Protein 5ZU6 (pdb70)

Foldseek 3Di:
DPVLFAQFFDDAQQFPDKAKPDFDPLTRVLQRPPDLVGKGKDFDAFIKMKTFRPAKDWFFKKKWFFNCLLAWKWWKWKWFDHPVPDIDTNGHGDIRDNRDRDIAMDGHDDIDIGRMMMITTQAIPPHGMGITRYMGTHHSVGGHDDPVNHDD

Sequence (152 aa):
DFPNNKETGEALLTPVDATASSHDGNGPDRLIDQDLTTRWSSAGDGEWAMMLDYGSVQEFDAVQASFSSKGNERQSKFDIQVSVDGETWTTVLENQLSSGKAIGLERFQFEPAVKKARYVRYVGHGNTKNGWNSSVTGLAAVNCSSINACPASQIIT

Nearest PDB structures (foldseek):
  5zu6-assembly1_A  TM=1.007E+00  e=4.283E-32  Vibrio
  5zu5-assembly1_A  TM=1.002E+00  e=1.580E-29  Vibrio splendidus
  7w12-assembly1_A  TM=1.002E+00  e=4.853E-28  Vibrio splendidus
  7d2a-assembly1_A  TM=9.684E-01  e=1.227E-15  Persicobacter sp. CCB-QB2
  5xnr-assembly1_A  TM=9.699E-01  e=3.703E-15  Persicobacter sp. CCB-QB2

Structure (mmCIF, N/CA/C/O backbone):
data_5ZU6
#
_entry.id   5ZU6
#
_cell.length_a   43.849
_cell.length_b   60.679
_cell.length_c   66.894
_cell.angle_alpha   90.00
_cell.angle_beta   90.00
_cell.angle_gamma   90.00
#
_symmetry.space_group_name_H-M   'P 21 21 21'
#
loop_
_entity.id
_entity.type
_entity.pdbx_description
1 polymer 'CBM32 domain'
2 non-polymer 'SODIUM ION'
3 water water
#
loop_
_atom_site.group_PDB
_atom_site.id
_atom_site.type_symbol
_atom_site.label_atom_id
_atom_site.label_alt_id
_atom_site.label_comp_id
_atom_site.label_asym_id
_atom_site.label_entity_id
_atom_site.label_seq_id
_atom_site.pdbx_PDB_ins_code
_atom_site.Cartn_x
_atom_site.Cartn_y
_atom_site.Cartn_z
_atom_site.occupancy
_atom_site.B_iso_or_equiv
_atom_site.auth_seq_id
_atom_site.auth_comp_id
_atom_site.auth_asym_id
_atom_site.auth_atom_id
_atom_site.pdbx_PDB_model_num
ATOM 1 N N . ASP A 1 20 ? 34.343 54.308 4.227 1.00 31.72 1 ASP A N 1
ATOM 2 C CA . ASP A 1 20 ? 35.368 54.593 3.153 1.00 28.51 1 ASP A CA 1
ATOM 3 C C . ASP A 1 20 ? 35.158 53.728 1.895 1.00 24.08 1 ASP A C 1
ATOM 4 O O . ASP A 1 20 ? 36.009 53.667 0.938 1.00 20.60 1 ASP A O 1
ATOM 9 N N . PHE A 1 21 ? 33.976 53.113 1.831 1.00 22.48 2 PHE A N 1
ATOM 10 C CA . PHE A 1 21 ? 33.607 52.381 0.678 1.00 22.26 2 PHE A CA 1
ATOM 11 C C . PHE A 1 21 ? 32.520 53.271 -0.026 1.00 23.23 2 PHE A C 1
ATOM 12 O O . PHE A 1 21 ? 31.301 53.171 0.287 1.00 24.64 2 PHE A O 1
ATOM 20 N N . PRO A 1 22 ? 32.925 54.182 -0.936 1.00 27.89 3 PRO A N 1
ATOM 21 C CA . PRO A 1 22 ? 31.988 55.222 -1.448 1.00 28.03 3 PRO A CA 1
ATOM 22 C C . PRO A 1 22 ? 30.933 54.731 -2.462 1.00 29.40 3 PRO A C 1
ATOM 23 O O . PRO A 1 22 ? 30.005 55.476 -2.842 1.00 27.53 3 PRO A O 1
ATOM 27 N N . ASN A 1 23 ? 31.059 53.480 -2.881 1.00 24.77 4 ASN A N 1
ATOM 28 C CA . ASN A 1 23 ? 30.111 52.925 -3.806 1.00 23.77 4 ASN A CA 1
ATOM 29 C C . ASN A 1 23 ? 28.929 52.211 -3.103 1.00 19.76 4 ASN A C 1
ATOM 30 O O . ASN A 1 23 ? 28.074 51.717 -3.787 1.00 18.12 4 ASN A O 1
ATOM 35 N N . ASN A 1 24 ? 28.892 52.164 -1.752 1.00 15.96 5 ASN A N 1
ATOM 36 C CA . ASN A 1 24 ? 27.725 51.636 -1.007 1.00 13.58 5 ASN A CA 1
ATOM 37 C C . ASN A 1 24 ? 26.450 52.373 -1.427 1.00 13.24 5 ASN A C 1
ATOM 38 O O . ASN A 1 24 ? 26.484 53.580 -1.670 1.00 14.50 5 ASN A O 1
ATOM 43 N N . LYS A 1 25 ? 25.362 51.617 -1.435 1.00 11.92 6 LYS A N 1
ATOM 44 C CA . LYS A 1 25 ? 24.036 52.134 -1.798 1.00 11.98 6 LYS A CA 1
ATOM 45 C C . LYS A 1 25 ? 23.026 51.897 -0.701 1.00 11.73 6 LYS A C 1
ATOM 46 O O . LYS A 1 25 ? 23.194 51.013 0.138 1.00 11.00 6 LYS A O 1
ATOM 52 N N . GLU A 1 26 ? 21.979 52.688 -0.662 1.00 11.03 7 GLU A N 1
ATOM 53 C CA . GLU A 1 26 ? 20.981 52.567 0.365 1.00 10.66 7 GLU A CA 1
ATOM 54 C C . GLU A 1 26 ? 19.894 51.525 0.100 1.00 10.37 7 GLU A C 1
ATOM 55 O O . GLU A 1 26 ? 19.138 51.223 0.977 1.00 11.86 7 GLU A O 1
ATOM 61 N N . THR A 1 27 ? 19.903 50.940 -1.075 1.00 10.14 8 THR A N 1
ATOM 62 C CA . THR A 1 27 ? 18.941 49.895 -1.453 1.00 10.96 8 THR A CA 1
ATOM 63 C C . THR A 1 27 ? 19.624 48.835 -2.238 1.00 10.57 8 THR A C 1
ATOM 64 O O . THR A 1 27 ? 20.722 49.109 -2.828 1.00 11.50 8 THR A O 1
ATOM 68 N N . GLY A 1 28 ? 19.040 47.649 -2.323 1.00 8.64 9 GLY A N 1
ATOM 69 C CA . GLY A 1 28 ? 19.527 46.660 -3.236 1.00 9.51 9 GLY A CA 1
ATOM 70 C C . GLY A 1 28 ? 18.668 45.432 -3.205 1.00 9.61 9 GLY A C 1
ATOM 71 O O . GLY A 1 28 ? 17.515 45.419 -2.703 1.00 9.67 9 GLY A O 1
ATOM 72 N N . GLU A 1 29 ? 19.221 44.353 -3.745 1.00 9.37 10 GLU A N 1
ATOM 73 C CA . GLU A 1 29 ? 18.526 43.056 -3.766 1.00 11.78 10 GLU A CA 1
ATOM 74 C C . GLU A 1 29 ? 18.367 42.454 -2.405 1.00 10.53 10 GLU A C 1
ATOM 75 O O . GLU A 1 29 ? 19.085 42.785 -1.462 1.00 10.38 10 GLU A O 1
ATOM 81 N N . ALA A 1 30 ? 17.404 41.538 -2.275 1.00 13.31 11 ALA A N 1
ATOM 82 C CA . ALA A 1 30 ? 17.202 40.920 -1.028 1.00 13.02 11 ALA A CA 1
ATOM 83 C C . ALA A 1 30 ? 18.466 40.172 -0.531 1.00 12.24 11 ALA A C 1
ATOM 84 O O . ALA A 1 30 ? 19.158 39.518 -1.346 1.00 12.29 11 ALA A O 1
ATOM 86 N N . LEU A 1 31 ? 18.721 40.281 0.728 1.00 11.88 12 LEU A N 1
ATOM 87 C CA . LEU A 1 31 ? 19.743 39.478 1.385 1.00 12.27 12 LEU A CA 1
ATOM 88 C C . LEU A 1 31 ? 19.450 38.008 1.212 1.00 12.58 12 LEU A C 1
ATOM 89 O O . LEU A 1 31 ? 18.286 37.601 1.195 1.00 13.42 12 LEU A O 1
ATOM 94 N N . LEU A 1 32 ? 20.484 37.194 1.041 1.00 12.01 13 LEU A N 1
ATOM 95 C CA . LEU A 1 32 ? 20.279 35.770 0.969 1.00 12.35 13 LEU A CA 1
ATOM 96 C C . LEU A 1 32 ? 19.926 35.195 2.334 1.00 13.57 13 LEU A C 1
ATOM 97 O O . LEU A 1 32 ? 20.341 35.696 3.373 1.00 14.81 13 LEU A O 1
ATOM 102 N N . THR A 1 33 ? 19.108 34.146 2.301 1.00 14.30 14 THR A N 1
ATOM 103 C CA . THR A 1 33 ? 18.661 33.414 3.505 1.00 15.99 14 THR A CA 1
ATOM 104 C C . THR A 1 33 ? 19.585 32.219 3.708 1.00 14.00 14 THR A C 1
ATOM 105 O O . THR A 1 33 ? 19.661 31.377 2.805 1.00 14.11 14 THR A O 1
ATOM 109 N N . PRO A 1 34 ? 20.309 32.111 4.808 1.00 13.47 15 PRO A N 1
ATOM 110 C CA . PRO A 1 34 ? 21.115 30.906 5.043 1.00 13.98 15 PRO A CA 1
ATOM 111 C C . PRO A 1 34 ? 20.258 29.647 5.127 1.00 13.23 15 PRO A C 1
ATOM 112 O O . PRO A 1 34 ? 19.125 29.696 5.615 1.00 15.52 15 PRO A O 1
ATOM 116 N N . VAL A 1 35 ? 20.817 28.546 4.652 1.00 13.22 16 VAL A N 1
ATOM 117 C CA . VAL A 1 35 ? 20.145 27.257 4.751 1.00 13.78 16 VAL A CA 1
ATOM 118 C C . VAL A 1 35 ? 20.374 26.615 6.102 1.00 14.14 16 VAL A C 1
ATOM 119 O O . VAL A 1 35 ? 19.638 25.765 6.476 1.00 16.22 16 VAL A O 1
ATOM 123 N N . ASP A 1 36 ? 21.403 27.043 6.831 1.00 13.26 17 ASP A N 1
ATOM 124 C CA . ASP A 1 36 ? 21.667 26.513 8.150 1.00 12.85 17 ASP A CA 1
ATOM 125 C C . ASP A 1 36 ? 22.461 27.537 8.919 1.00 11.77 17 ASP A C 1
ATOM 126 O O . ASP A 1 36 ? 23.184 28.299 8.362 1.00 12.81 17 ASP A O 1
ATOM 131 N N . ALA A 1 37 ? 22.305 27.485 10.215 1.00 11.54 18 ALA A N 1
ATOM 132 C CA . ALA A 1 37 ? 23.069 28.282 11.167 1.00 11.56 18 ALA A CA 1
ATOM 133 C C . ALA A 1 37 ? 23.423 27.372 12.323 1.00 11.01 18 ALA A C 1
ATOM 134 O O . ALA A 1 37 ? 22.572 26.769 12.921 1.00 12.68 18 ALA A O 1
ATOM 136 N N . THR A 1 38 ? 24.714 27.294 12.582 1.00 9.80 19 THR A N 1
ATOM 137 C CA . THR A 1 38 ? 25.237 26.395 13.575 1.00 10.21 19 THR A CA 1
ATOM 138 C C . THR A 1 38 ? 26.246 27.110 14.459 1.00 10.30 19 THR A C 1
ATOM 139 O O . THR A 1 38 ? 26.614 28.252 14.176 1.00 10.00 19 THR A O 1
ATOM 143 N N . ALA A 1 39 ? 26.665 26.504 15.553 1.00 10.47 20 ALA A N 1
ATOM 144 C CA . ALA A 1 39 ? 27.606 27.113 16.478 1.00 10.44 20 ALA A CA 1
ATOM 145 C C . ALA A 1 39 ? 28.444 26.081 17.141 1.00 10.93 20 ALA A C 1
ATOM 146 O O . ALA A 1 39 ? 27.990 24.877 17.292 1.00 12.80 20 ALA A O 1
ATOM 148 N N . SER A 1 40 ? 29.583 26.467 17.640 1.00 10.22 21 SER A N 1
ATOM 149 C CA . SER A 1 40 ? 30.439 25.518 18.372 1.00 11.70 21 SER A CA 1
ATOM 150 C C . SER A 1 40 ? 29.717 25.116 19.648 1.00 12.70 21 SER A C 1
ATOM 151 O O . SER A 1 40 ? 29.832 23.942 20.103 1.00 13.62 21 SER A O 1
ATOM 154 N N . SER A 1 41 ? 29.057 26.041 20.296 1.00 11.93 22 SER A N 1
ATOM 155 C CA . SER A 1 41 ? 28.252 25.816 21.523 1.00 13.37 22 SER A CA 1
ATOM 156 C C . SER A 1 41 ? 27.329 26.959 21.769 1.00 12.30 22 SER A C 1
ATOM 157 O O . SER A 1 41 ? 27.499 28.061 21.151 1.00 11.73 22 SER A O 1
ATOM 160 N N . HIS A 1 42 ? 26.322 26.785 22.599 1.00 12.70 23 HIS A N 1
ATOM 161 C CA . HIS A 1 42 ? 25.549 27.903 23.100 1.00 13.18 23 HIS A CA 1
ATOM 162 C C . HIS A 1 42 ? 24.829 27.519 24.380 1.00 14.13 23 HIS A C 1
ATOM 163 O O . HIS A 1 42 ? 24.855 26.344 24.749 1.00 15.67 23 HIS A O 1
ATOM 170 N N . ASP A 1 43 ? 24.236 28.487 25.054 1.00 14.50 24 ASP A N 1
ATOM 171 C CA . ASP A 1 43 ? 23.636 28.270 26.394 1.00 14.71 24 ASP A CA 1
ATOM 172 C C . ASP A 1 43 ? 22.155 28.050 26.318 1.00 13.81 24 ASP A C 1
ATOM 173 O O . ASP A 1 43 ? 21.480 28.148 27.373 1.00 15.83 24 ASP A O 1
ATOM 178 N N . GLY A 1 44 ? 21.595 27.704 25.166 1.00 13.02 25 GLY A N 1
ATOM 179 C CA . GLY A 1 44 ? 20.190 27.643 24.872 1.00 13.08 25 GLY A CA 1
ATOM 180 C C . GLY A 1 44 ? 19.669 28.719 23.926 1.00 11.15 25 GLY A C 1
ATOM 181 O O . GLY A 1 44 ? 18.690 28.609 23.227 1.00 13.47 25 GLY A O 1
ATOM 182 N N . ASN A 1 45 ? 20.409 29.864 23.988 1.00 12.18 26 ASN A N 1
ATOM 183 C CA . ASN A 1 45 ? 20.244 30.959 23.005 1.00 11.61 26 ASN A CA 1
ATOM 184 C C . ASN A 1 45 ? 21.083 30.565 21.770 1.00 11.25 26 ASN A C 1
ATOM 185 O O . ASN A 1 45 ? 22.293 30.830 21.740 1.00 11.26 26 ASN A O 1
ATOM 190 N N . GLY A 1 46 ? 20.406 29.902 20.830 1.00 10.70 27 GLY A N 1
ATOM 191 C CA . GLY A 1 46 ? 21.104 29.247 19.745 1.00 11.32 27 GLY A CA 1
ATOM 192 C C . GLY A 1 46 ? 21.325 30.090 18.495 1.00 11.54 27 GLY A C 1
ATOM 193 O O . GLY A 1 46 ? 20.822 31.229 18.367 1.00 11.38 27 GLY A O 1
ATOM 194 N N . PRO A 1 47 ? 22.061 29.543 17.548 1.00 10.80 28 PRO A N 1
ATOM 195 C CA . PRO A 1 47 ? 22.493 30.346 16.382 1.00 10.65 28 PRO A CA 1
ATOM 196 C C . PRO A 1 47 ? 21.356 30.607 15.427 1.00 10.86 28 PRO A C 1
ATOM 197 O O . PRO A 1 47 ? 21.435 31.541 14.605 1.00 10.70 28 PRO A O 1
ATOM 201 N N . ASP A 1 48 ? 20.247 29.876 15.519 1.00 11.19 29 ASP A N 1
ATOM 202 C CA . ASP A 1 48 ? 19.040 30.249 14.777 1.00 11.97 29 ASP A CA 1
ATOM 203 C C . ASP A 1 48 ? 18.592 31.706 15.061 1.00 11.49 29 ASP A C 1
ATOM 204 O O . ASP A 1 48 ? 17.930 32.336 14.224 1.00 12.90 29 ASP A O 1
ATOM 209 N N . ARG A 1 49 ? 18.925 32.186 16.226 1.00 11.57 30 ARG A N 1
ATOM 210 C CA . ARG A 1 49 ? 18.526 33.528 16.662 1.00 12.24 30 ARG A CA 1
ATOM 211 C C . ARG A 1 49 ? 19.374 34.632 16.048 1.00 11.86 30 ARG A C 1
ATOM 212 O O . ARG A 1 49 ? 19.146 35.835 16.312 1.00 11.99 30 ARG A O 1
ATOM 220 N N . LEU A 1 50 ? 20.358 34.224 15.231 1.00 10.96 31 LEU A N 1
ATOM 221 C CA . LEU A 1 50 ? 21.132 35.168 14.414 1.00 10.14 31 LEU A CA 1
ATOM 222 C C . LEU A 1 50 ? 20.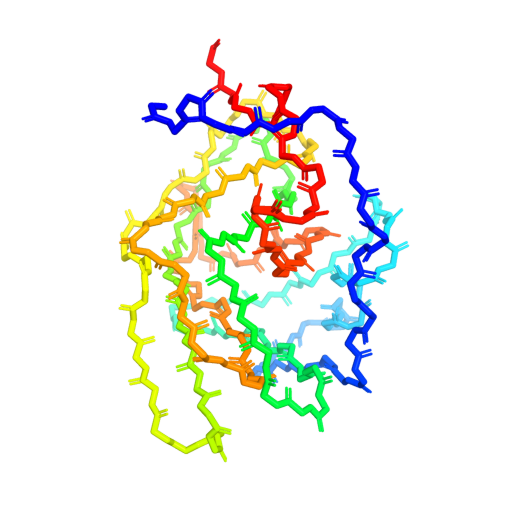415 35.5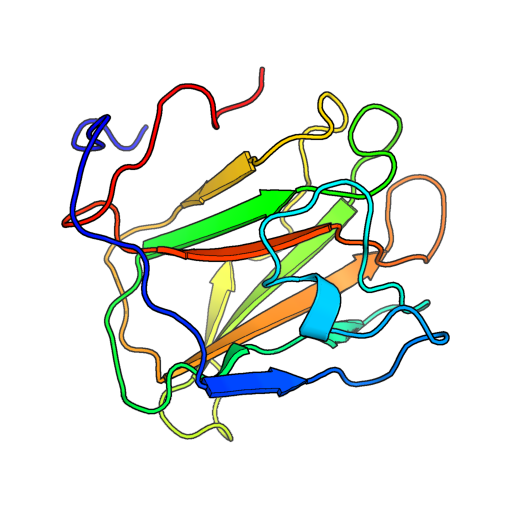98 13.197 1.00 10.91 31 LEU A C 1
ATOM 223 O O . LEU A 1 50 ? 20.797 36.609 12.611 1.00 10.26 31 LEU A O 1
ATOM 228 N N . ILE A 1 51 ? 19.488 34.786 12.701 1.00 10.97 32 ILE A N 1
ATOM 229 C CA . ILE A 1 51 ? 18.926 34.923 11.377 1.00 12.59 32 ILE A CA 1
ATOM 230 C C . ILE A 1 51 ? 17.410 35.194 11.358 1.00 12.26 32 ILE A C 1
ATOM 231 O O . ILE A 1 51 ? 16.750 34.923 10.326 1.00 13.64 32 ILE A O 1
ATOM 236 N N . ASP A 1 52 ? 16.910 35.711 12.478 1.00 12.90 33 ASP A N 1
ATOM 237 C CA . ASP A 1 52 ? 15.496 35.930 12.622 1.00 13.75 33 ASP A CA 1
ATOM 238 C C . ASP A 1 52 ? 15.093 37.380 12.569 1.00 14.55 33 ASP A C 1
ATOM 239 O O . ASP A 1 52 ? 13.887 37.715 12.850 1.00 16.11 33 ASP A O 1
ATOM 244 N N . GLN A 1 53 ? 16.005 38.286 12.154 1.00 13.92 34 GLN A N 1
ATOM 245 C CA . GLN A 1 53 ? 15.656 39.728 12.083 1.00 15.05 34 GLN A CA 1
ATOM 246 C C . GLN A 1 53 ? 14.962 40.204 13.349 1.00 16.67 34 GLN A C 1
ATOM 247 O O . GLN A 1 53 ? 13.970 40.975 13.299 1.00 18.02 34 GLN A O 1
ATOM 253 N N . ASP A 1 54 ? 15.504 39.864 14.504 1.00 14.26 35 ASP A N 1
ATOM 254 C CA . ASP A 1 54 ? 14.932 40.217 15.780 1.00 14.23 35 ASP A CA 1
ATOM 255 C C . ASP A 1 54 ? 15.992 40.535 16.775 1.00 14.12 35 ASP A C 1
ATOM 256 O O . ASP A 1 54 ? 16.805 39.653 17.153 1.00 13.44 35 ASP A O 1
ATOM 261 N N . LEU A 1 55 ? 16.017 41.769 17.252 1.00 13.49 36 LEU A N 1
ATOM 262 C CA . LEU A 1 55 ? 16.981 42.231 18.187 1.00 13.37 36 LEU A CA 1
ATOM 263 C C . LEU A 1 55 ? 16.788 41.684 19.587 1.00 13.24 36 LEU A C 1
ATOM 264 O O . LEU A 1 55 ? 17.658 41.780 20.443 1.00 15.04 36 LEU A O 1
ATOM 269 N N . THR A 1 56 ? 15.605 41.090 19.811 1.00 15.75 37 THR A N 1
ATOM 270 C CA . THR A 1 56 ? 15.240 40.603 21.148 1.00 16.24 37 THR A CA 1
ATOM 271 C C . THR A 1 56 ? 15.644 39.168 21.386 1.00 17.14 37 THR A C 1
ATOM 272 O O . THR A 1 56 ? 15.442 38.635 22.461 1.00 18.75 37 THR A O 1
ATOM 276 N N . THR A 1 57 ? 16.236 38.535 20.365 1.00 14.88 38 THR A N 1
ATOM 277 C CA . THR A 1 57 ? 16.754 37.175 20.501 1.00 13.40 38 THR A CA 1
ATOM 278 C C . THR A 1 57 ? 18.212 37.142 20.136 1.00 12.62 38 THR A C 1
ATOM 279 O O . THR A 1 57 ? 18.653 37.956 19.310 1.00 12.82 38 THR A O 1
ATOM 283 N N . ARG A 1 58 ? 18.947 36.202 20.712 1.00 11.82 39 ARG A N 1
ATOM 284 C CA . ARG A 1 58 ? 20.397 36.201 20.551 1.00 11.55 39 ARG A CA 1
ATOM 285 C C . ARG A 1 58 ? 20.969 34.817 20.480 1.00 10.62 39 ARG A C 1
ATOM 286 O O . ARG A 1 58 ? 20.336 33.836 20.968 1.00 10.40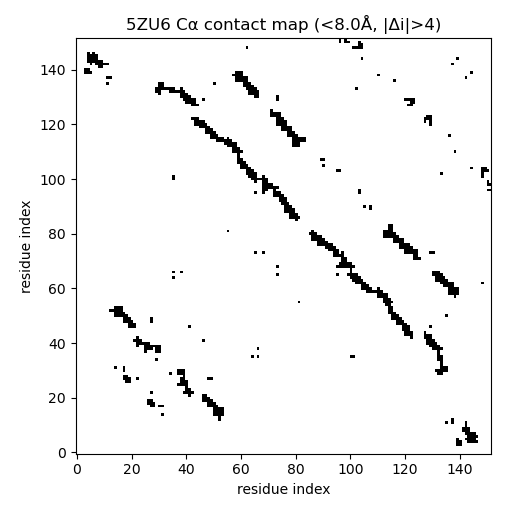 39 ARG A O 1
ATOM 294 N N . TRP A 1 59 ? 22.169 34.685 19.912 1.00 9.24 40 TRP A N 1
ATOM 295 C CA . TRP A 1 59 ? 23.058 33.578 20.133 1.00 9.18 40 TRP A CA 1
ATOM 296 C C . TRP A 1 59 ? 23.986 33.980 21.225 1.00 10.27 40 TRP A C 1
ATOM 297 O O . TRP A 1 59 ? 24.589 35.050 21.186 1.00 10.59 40 TRP A O 1
ATOM 308 N N . SER A 1 60 ? 24.119 33.153 22.260 1.00 10.53 41 SER A N 1
ATOM 309 C CA . SER A 1 60 ? 25.076 33.413 23.325 1.00 11.07 41 SER A CA 1
ATOM 310 C C . SER A 1 60 ? 25.969 32.211 23.582 1.00 10.67 41 SER A C 1
ATOM 311 O O . SER A 1 60 ? 25.418 31.084 23.773 1.00 12.29 41 SER A O 1
ATOM 314 N N . SER A 1 61 ? 27.273 32.409 23.660 1.00 10.86 42 SER A N 1
ATOM 315 C CA . SER A 1 61 ? 28.210 31.337 23.944 1.00 11.35 42 SER A CA 1
ATOM 316 C C . SER A 1 61 ? 29.367 31.940 24.649 1.00 10.93 42 SER A C 1
ATOM 317 O O . SER A 1 61 ? 29.900 32.981 24.219 1.00 11.59 42 SER A O 1
ATOM 320 N N . ALA A 1 62 ? 29.829 31.372 25.765 1.00 11.79 43 ALA A N 1
ATOM 321 C CA . ALA A 1 62 ? 30.945 31.968 26.508 1.00 12.27 43 ALA A CA 1
ATOM 322 C C . ALA A 1 62 ? 32.299 31.386 26.108 1.00 13.05 43 ALA A C 1
ATOM 323 O O . ALA A 1 62 ? 32.369 30.154 25.960 1.00 14.17 43 ALA A O 1
ATOM 325 N N . GLY A 1 63 ? 33.315 32.201 25.992 1.00 13.03 44 GLY A N 1
ATOM 326 C CA . GLY A 1 63 ? 34.651 31.709 25.813 1.00 13.51 44 GLY A CA 1
ATOM 327 C C . GLY A 1 63 ? 35.320 32.149 24.516 1.00 12.69 44 GLY A C 1
ATOM 328 O O . GLY A 1 63 ? 34.675 32.449 23.555 1.00 12.72 44 GLY A O 1
ATOM 329 N N . ASP A 1 64 ? 36.637 32.150 24.526 1.00 13.25 45 ASP A N 1
ATOM 330 C CA . ASP A 1 64 ? 37.423 32.581 23.365 1.00 13.15 45 ASP A CA 1
ATOM 331 C C . ASP A 1 64 ? 37.355 31.545 22.264 1.00 13.79 45 ASP A C 1
ATOM 332 O O . ASP A 1 64 ? 37.488 30.399 22.494 1.00 15.22 45 ASP A O 1
ATOM 337 N N . GLY A 1 65 ? 37.032 32.002 21.066 1.00 12.04 46 GLY A N 1
ATOM 338 C CA . GLY A 1 65 ? 37.036 31.150 19.911 1.00 12.27 46 GLY A CA 1
ATOM 339 C C . GLY A 1 65 ? 35.748 30.426 19.596 1.00 13.15 46 GLY A C 1
ATOM 340 O O . GLY A 1 65 ? 35.700 29.698 18.688 1.00 14.63 46 GLY A O 1
ATOM 341 N N . GLU A 1 66 ? 34.728 30.667 20.394 1.00 12.06 47 GLU A N 1
ATOM 342 C CA . GLU A 1 66 ? 33.461 30.065 20.079 1.00 11.45 47 GLU A CA 1
ATOM 343 C C . GLU A 1 66 ? 32.993 30.730 18.798 1.00 10.41 47 GLU A C 1
ATOM 344 O O . GLU A 1 66 ? 33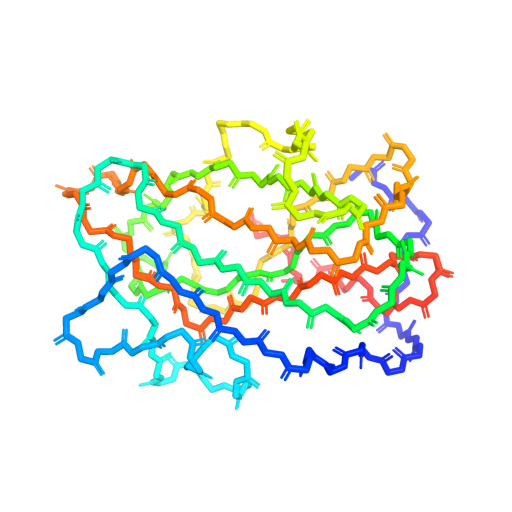.257 31.930 18.576 1.00 11.01 47 GLU A O 1
ATOM 350 N N . TRP A 1 67 ? 32.238 30.011 18.030 1.00 9.13 48 TRP A N 1
ATOM 351 C CA . TRP A 1 67 ? 31.848 30.479 16.713 1.00 9.34 48 TRP A CA 1
ATOM 352 C C . TRP A 1 67 ? 30.416 30.198 16.393 1.00 9.12 48 TRP A C 1
ATOM 353 O O . TRP A 1 67 ? 29.802 29.274 16.899 1.00 9.06 48 TRP A O 1
ATOM 364 N N . ALA A 1 68 ? 29.883 30.975 15.501 1.00 8.05 49 ALA A N 1
ATOM 365 C CA . ALA A 1 68 ? 28.605 30.782 14.845 1.00 8.55 49 ALA A CA 1
ATOM 366 C C . ALA A 1 68 ? 28.822 30.843 13.347 1.00 8.92 49 ALA A C 1
ATOM 367 O O . ALA A 1 68 ? 29.557 31.708 12.844 1.00 10.10 49 ALA A O 1
ATOM 369 N N A MET A 1 69 ? 28.217 29.927 12.612 0.50 7.95 50 MET A N 1
ATOM 370 N N B MET A 1 69 ? 28.238 29.901 12.620 0.50 8.68 50 MET A N 1
ATOM 371 C CA A MET A 1 69 ? 28.467 29.810 11.186 0.50 8.02 50 MET A CA 1
ATOM 372 C CA B MET A 1 69 ? 28.495 29.730 11.197 0.50 9.27 50 MET A CA 1
ATOM 373 C C A MET A 1 69 ? 27.184 29.746 10.423 0.50 8.75 50 MET A C 1
ATOM 374 C C B MET A 1 69 ? 27.195 29.727 10.422 0.50 9.48 50 MET A C 1
ATOM 375 O O A MET A 1 69 ? 26.260 29.016 10.779 0.50 9.47 50 MET A O 1
ATOM 376 O O B MET A 1 69 ? 26.242 29.035 10.789 0.50 10.15 50 MET A O 1
ATOM 381 N N . LEU A 1 70 ? 27.153 30.493 9.329 1.00 8.47 51 LEU A N 1
ATOM 382 C CA . LEU A 1 70 ? 26.050 30.503 8.395 1.00 9.26 51 LEU A CA 1
ATOM 383 C C . LEU A 1 70 ? 26.439 29.793 7.151 1.00 9.38 51 LEU A C 1
ATOM 384 O O . LEU A 1 70 ? 27.452 30.116 6.549 1.00 9.63 51 LEU A O 1
ATOM 389 N N . ASP A 1 71 ? 25.582 28.864 6.757 1.00 8.83 52 ASP A N 1
ATOM 390 C CA . ASP A 1 71 ? 25.787 28.115 5.509 1.00 10.28 52 ASP A CA 1
ATOM 391 C C . ASP A 1 71 ? 24.793 28.680 4.497 1.00 9.95 52 ASP A C 1
ATOM 392 O O . ASP A 1 71 ? 23.595 28.570 4.706 1.00 11.34 52 ASP A O 1
ATOM 397 N N . TYR A 1 72 ? 25.293 29.266 3.388 1.00 9.72 53 TYR A N 1
ATOM 398 C CA . TYR A 1 72 ? 24.438 29.838 2.361 1.00 10.85 53 TYR A CA 1
ATOM 399 C C . TYR A 1 72 ? 24.003 28.808 1.301 1.00 11.97 53 TYR A C 1
ATOM 400 O O . TYR A 1 72 ? 23.217 29.166 0.436 1.00 13.74 53 TYR A O 1
ATOM 409 N N . GLY A 1 73 ? 24.474 27.587 1.430 1.00 12.05 54 GLY A N 1
ATOM 410 C CA . GLY A 1 73 ? 23.995 26.459 0.577 1.00 13.63 54 GLY A CA 1
ATOM 411 C C . GLY A 1 73 ? 24.767 26.302 -0.721 1.00 15.27 54 GLY A C 1
ATOM 412 O O . GLY A 1 73 ? 24.722 25.199 -1.312 1.00 18.54 54 GLY A O 1
ATOM 413 N N . SER A 1 74 ? 25.407 27.355 -1.192 1.00 12.99 55 SER A N 1
ATOM 414 C CA . SER A 1 74 ? 26.188 27.352 -2.433 1.00 14.48 55 SER A CA 1
ATOM 415 C C . SER A 1 74 ? 27.200 28.489 -2.320 1.00 14.74 55 SER A C 1
ATOM 416 O O . SER A 1 74 ? 27.069 29.371 -1.423 1.00 12.97 55 SER A O 1
ATOM 419 N N . VAL A 1 75 ? 28.220 28.534 -3.164 1.00 13.30 56 VAL A N 1
ATOM 420 C CA . VAL A 1 75 ? 29.242 29.547 -3.111 1.00 12.69 56 VAL A CA 1
ATOM 421 C C . VAL A 1 75 ? 28.685 30.850 -3.639 1.00 13.11 56 VAL A C 1
ATOM 422 O O . VAL A 1 75 ? 28.172 30.931 -4.744 1.00 13.88 56 VAL A O 1
ATOM 426 N N . GLN A 1 76 ? 28.727 31.890 -2.805 1.00 12.96 57 GLN A N 1
ATOM 427 C CA . GLN A 1 76 ? 28.303 33.217 -3.180 1.00 13.25 57 GLN A CA 1
ATOM 428 C C . GLN A 1 76 ? 29.454 34.177 -3.046 1.00 12.68 57 GLN A C 1
ATOM 429 O O . GLN A 1 76 ? 30.554 33.787 -2.713 1.00 14.17 57 GLN A O 1
ATOM 435 N N . GLU A 1 77 ? 29.251 35.448 -3.351 1.00 13.57 58 GLU A N 1
ATOM 436 C CA . GLU A 1 77 ? 30.303 36.458 -3.174 1.00 13.08 58 GLU A CA 1
ATOM 437 C C . GLU A 1 77 ? 29.833 37.443 -2.087 1.00 10.84 58 GLU A C 1
ATOM 438 O O . GLU A 1 77 ? 28.676 37.933 -2.143 1.00 10.75 58 GLU A O 1
ATOM 444 N N . PHE A 1 78 ? 30.706 37.747 -1.144 1.00 9.76 59 PHE A N 1
ATOM 445 C CA . PHE A 1 78 ? 30.322 38.686 -0.069 1.00 9.28 59 PHE A CA 1
ATOM 446 C C . PHE A 1 78 ? 31.480 39.630 0.178 1.00 9.53 59 PHE A C 1
ATOM 447 O O . PHE A 1 78 ? 32.660 39.221 0.081 1.00 9.20 59 PHE A O 1
ATOM 455 N N . ASP A 1 79 ? 31.209 40.863 0.543 1.00 7.94 60 ASP A N 1
ATOM 456 C CA . ASP A 1 79 ? 32.241 41.822 0.960 1.00 8.54 60 ASP A CA 1
ATOM 457 C C . ASP A 1 79 ? 32.031 42.443 2.304 1.00 8.31 60 ASP A C 1
ATOM 458 O O . ASP A 1 79 ? 32.719 43.378 2.712 1.00 8.45 60 ASP A O 1
ATOM 463 N N . ALA A 1 80 ? 31.078 41.916 3.090 1.00 7.66 61 ALA A N 1
ATOM 464 C CA . ALA A 1 80 ? 30.794 42.490 4.375 1.00 7.92 61 ALA A CA 1
ATOM 465 C C . ALA A 1 80 ? 29.963 41.528 5.218 1.00 8.08 61 ALA A C 1
ATOM 466 O O . ALA A 1 80 ? 29.289 40.652 4.638 1.00 8.02 61 ALA A O 1
ATOM 468 N N . VAL A 1 81 ? 29.940 41.798 6.526 1.00 7.45 62 VAL A N 1
ATOM 469 C CA . VAL A 1 81 ? 28.848 41.290 7.357 1.00 7.58 62 VAL A CA 1
ATOM 470 C C . VAL A 1 81 ? 28.117 42.416 8.002 1.00 7.56 62 VAL A C 1
ATOM 471 O O . VAL A 1 81 ? 28.741 43.458 8.249 1.00 8.42 62 VAL A O 1
ATOM 475 N N . GLN A 1 82 ? 26.842 42.221 8.326 1.00 7.83 63 GLN A N 1
ATOM 476 C CA . GLN A 1 82 ? 26.149 43.090 9.237 1.00 8.32 63 GLN A CA 1
ATOM 477 C C . GLN A 1 82 ? 25.890 42.288 10.485 1.00 8.41 63 GLN A C 1
ATOM 478 O O . GLN A 1 82 ? 25.539 41.100 10.399 1.00 9.23 63 GLN A O 1
ATOM 484 N N . ALA A 1 83 ? 26.033 42.912 11.626 1.00 7.60 64 ALA A N 1
ATOM 485 C CA . ALA A 1 83 ? 25.815 42.198 12.886 1.00 7.75 64 ALA A CA 1
ATOM 486 C C . ALA A 1 83 ? 25.278 43.148 13.913 1.00 8.68 64 ALA A C 1
ATOM 487 O O . ALA A 1 83 ? 25.646 44.334 13.914 1.00 10.02 64 ALA A O 1
ATOM 489 N N . SER A 1 84 ? 24.353 42.693 14.761 1.00 8.27 65 SER A N 1
ATOM 490 C CA . SER A 1 84 ? 23.836 43.481 15.888 1.00 9.08 65 SER A CA 1
ATOM 491 C C . SER A 1 84 ? 24.193 42.713 17.137 1.00 8.97 65 SER A C 1
ATOM 492 O O . SER A 1 84 ? 24.226 41.445 17.155 1.00 9.03 65 SER A O 1
ATOM 495 N N . PHE A 1 85 ? 24.529 43.434 18.196 1.00 9.23 66 PHE A N 1
ATOM 496 C CA . PHE A 1 85 ? 25.213 42.862 19.364 1.00 10.63 66 PHE A CA 1
ATOM 497 C C . PHE A 1 85 ? 24.311 42.970 20.588 1.00 11.30 66 PHE A C 1
ATOM 498 O O . PHE A 1 85 ? 23.706 44.029 20.822 1.00 12.77 66 PHE A O 1
ATOM 506 N N A SER A 1 86 ? 24.170 41.899 21.365 0.50 11.88 67 SER A N 1
ATOM 507 N N B SER A 1 86 ? 24.302 41.940 21.425 0.50 11.31 67 SER A N 1
ATOM 508 C CA A SER A 1 86 ? 23.555 42.017 22.692 0.50 12.58 67 SER A CA 1
ATOM 509 C CA B SER A 1 86 ? 23.525 42.019 22.647 0.50 11.84 67 SER A CA 1
ATOM 510 C C A SER A 1 86 ? 24.259 43.069 23.512 0.50 12.52 67 SER A C 1
ATOM 511 C C B SER A 1 86 ? 24.244 43.036 23.527 0.50 12.15 67 SER A C 1
ATOM 512 O O A SER A 1 86 ? 25.488 43.136 23.580 0.50 12.84 67 SER A O 1
ATOM 513 O O B SER A 1 86 ? 25.469 43.086 23.601 0.50 12.58 67 SER A O 1
ATOM 518 N N . LYS A 1 87 ? 23.428 43.886 24.178 1.00 13.20 68 LYS A N 1
ATOM 519 C CA . LYS A 1 87 ? 23.958 44.966 25.034 1.00 15.84 68 LYS A CA 1
ATOM 520 C C . LYS A 1 87 ? 24.999 45.786 24.246 1.00 14.74 68 LYS A C 1
ATOM 521 O O . LYS A 1 87 ? 26.024 46.231 24.784 1.00 15.49 68 LYS A O 1
ATOM 527 N N . GLY A 1 88 ? 24.705 45.952 22.948 1.00 13.94 69 GLY A N 1
ATOM 528 C CA . GLY A 1 88 ? 25.630 46.587 22.023 1.00 14.02 69 GLY A CA 1
ATOM 529 C C . GLY A 1 88 ? 25.903 48.059 22.282 1.00 14.66 69 GLY A C 1
ATOM 530 O O . GLY A 1 88 ? 26.908 48.588 21.799 1.00 14.56 69 GLY A O 1
ATOM 531 N N . ASN A 1 89 ? 25.012 48.681 23.066 1.00 18.56 70 ASN A N 1
ATOM 532 C CA . ASN A 1 89 ? 25.230 50.074 23.550 1.00 19.71 70 ASN A CA 1
ATOM 533 C C . ASN A 1 89 ? 25.978 50.154 24.888 1.00 21.75 70 ASN A C 1
ATOM 534 O O . ASN A 1 89 ? 26.221 51.271 25.385 1.00 21.64 70 ASN A O 1
ATOM 539 N N . GLU A 1 90 ? 26.375 49.032 25.459 1.00 19.46 71 GLU A N 1
ATOM 540 C CA . GLU A 1 90 ? 27.093 48.970 26.767 1.00 21.27 71 GLU A CA 1
ATOM 541 C C . GLU A 1 90 ? 28.499 48.447 26.748 1.00 22.20 71 GLU A C 1
ATOM 542 O O . GLU A 1 90 ? 29.294 48.646 27.688 1.00 23.13 71 GLU A O 1
ATOM 548 N N . ARG A 1 91 ? 28.840 47.670 25.726 1.00 17.63 72 ARG A N 1
ATOM 549 C CA . ARG A 1 91 ? 30.113 47.063 25.667 1.00 17.29 72 ARG A CA 1
ATOM 550 C C . ARG A 1 91 ? 30.392 46.735 24.214 1.00 15.10 72 ARG A C 1
ATOM 551 O O . ARG A 1 91 ? 29.452 46.776 23.384 1.00 15.83 72 ARG A O 1
ATOM 559 N N . GLN A 1 92 ? 31.654 46.538 23.941 1.00 14.43 73 GLN A N 1
ATOM 560 C CA . GLN A 1 92 ? 32.114 46.213 22.578 1.00 14.21 73 GLN A CA 1
ATOM 561 C C . GLN A 1 92 ? 32.451 44.729 22.490 1.00 14.17 73 GLN A C 1
ATOM 562 O O . GLN A 1 92 ? 33.174 44.181 23.336 1.00 14.91 73 GLN A O 1
ATOM 568 N N . SER A 1 93 ? 31.930 44.060 21.464 1.00 11.92 74 SER A N 1
ATOM 569 C CA . SER A 1 93 ? 32.237 42.691 21.157 1.00 11.33 74 SER A CA 1
ATOM 570 C C . SER A 1 93 ? 33.441 42.559 20.270 1.00 11.18 74 SER A C 1
ATOM 571 O O . SER A 1 93 ? 33.602 43.359 19.357 1.00 11.91 74 SER A O 1
ATOM 574 N N . LYS A 1 94 ? 34.291 41.599 20.524 1.00 12.28 75 LYS A N 1
ATOM 575 C CA . LYS A 1 94 ? 35.533 41.378 19.794 1.00 11.72 75 LYS A CA 1
ATOM 576 C C . LYS A 1 94 ? 35.358 40.115 18.972 1.00 11.65 75 LYS A C 1
ATOM 577 O O . LYS A 1 94 ? 34.840 39.080 19.468 1.00 11.97 75 LYS A O 1
ATOM 583 N N . PHE A 1 95 ? 35.796 40.116 17.708 1.00 10.25 76 PHE A N 1
ATOM 584 C CA . PHE A 1 95 ? 35.517 39.006 16.830 1.00 9.66 76 PHE A CA 1
ATOM 585 C C . PHE A 1 95 ? 36.363 39.043 15.561 1.00 9.60 76 PHE A C 1
ATOM 586 O O . PHE A 1 95 ? 36.850 40.104 15.149 1.00 10.35 76 PHE A O 1
ATOM 594 N N . ASP A 1 96 ? 36.477 37.900 14.902 1.00 9.24 77 ASP A N 1
ATOM 595 C CA . ASP A 1 96 ? 36.950 37.773 13.537 1.00 9.30 77 ASP A CA 1
ATOM 596 C C . ASP A 1 96 ? 35.811 37.237 12.660 1.00 8.58 77 ASP A C 1
ATOM 597 O O . ASP A 1 96 ? 34.883 36.607 13.192 1.00 9.06 77 ASP A O 1
ATOM 602 N N . ILE A 1 97 ? 35.919 37.448 11.357 1.00 9.27 78 ILE A N 1
ATOM 603 C CA . ILE A 1 97 ? 35.059 36.793 10.409 1.00 8.14 78 ILE A CA 1
ATOM 604 C C . ILE A 1 97 ? 35.918 35.987 9.467 1.00 8.52 78 ILE A C 1
ATOM 605 O O . ILE A 1 97 ? 36.877 36.508 8.903 1.00 9.48 78 ILE A O 1
ATOM 610 N N . GLN A 1 98 ? 35.532 34.736 9.271 1.00 8.87 79 GLN A N 1
ATOM 611 C CA . GLN A 1 98 ? 36.123 33.841 8.351 1.00 9.66 79 GLN A CA 1
ATOM 612 C C . GLN A 1 98 ? 35.157 33.355 7.318 1.00 9.86 79 GLN A C 1
ATOM 613 O O . GLN A 1 98 ? 33.955 33.276 7.586 1.00 10.43 79 GLN A O 1
ATOM 619 N N . VAL A 1 99 ? 35.659 32.920 6.173 1.00 10.54 80 VAL A N 1
ATOM 620 C CA . VAL A 1 99 ? 34.799 32.365 5.133 1.00 10.79 80 VAL A CA 1
ATOM 621 C C . VAL A 1 99 ? 35.418 31.101 4.599 1.00 10.56 80 VAL A C 1
ATOM 622 O O . VAL A 1 99 ? 36.607 30.848 4.797 1.00 11.50 80 VAL A O 1
ATOM 626 N N . SER A 1 100 ? 34.614 30.330 3.936 1.00 9.94 81 SER A N 1
ATOM 627 C CA . SER A 1 100 ? 35.093 29.085 3.356 1.00 10.84 81 SER A CA 1
ATOM 628 C C . SER A 1 100 ? 34.231 28.709 2.181 1.00 10.96 81 SER A C 1
ATOM 629 O O . SER A 1 100 ? 33.038 28.881 2.144 1.00 10.94 81 SER A O 1
ATOM 632 N N . VAL A 1 101 ? 34.886 28.126 1.174 1.00 13.00 82 VAL A N 1
ATOM 633 C CA . VAL A 1 101 ? 34.213 27.549 0.036 1.00 13.87 82 VAL A CA 1
ATOM 634 C C . VAL A 1 101 ? 33.684 26.166 0.363 1.00 14.49 82 VAL A C 1
ATOM 635 O O . VAL A 1 101 ? 32.592 25.803 -0.002 1.00 16.47 82 VAL A O 1
ATOM 639 N N . ASP A 1 102 ? 34.500 25.363 1.048 1.00 16.51 83 ASP A N 1
ATOM 640 C CA . ASP A 1 102 ? 34.193 23.952 1.283 1.00 18.82 83 ASP A CA 1
ATOM 641 C C . ASP A 1 102 ? 33.812 23.542 2.714 1.00 18.85 83 ASP A C 1
ATOM 642 O O . ASP A 1 102 ? 33.449 22.387 2.956 1.00 20.64 83 ASP A O 1
ATOM 647 N N . GLY A 1 103 ? 33.925 24.468 3.660 1.00 18.46 84 GLY A N 1
ATOM 648 C CA . GLY A 1 103 ? 33.575 24.212 5.044 1.00 20.34 84 GLY A CA 1
ATOM 649 C C . GLY A 1 103 ? 34.676 23.592 5.849 1.00 22.06 84 GLY A C 1
ATOM 650 O O . GLY A 1 103 ? 34.503 23.361 7.049 1.00 22.17 84 GLY A O 1
ATOM 651 N N . GLU A 1 104 ? 35.828 23.417 5.210 1.00 21.17 85 GLU A N 1
ATOM 652 C CA . GLU A 1 104 ? 37.004 22.806 5.826 1.00 22.45 85 GLU A CA 1
ATOM 653 C C . GLU A 1 104 ? 38.184 23.748 5.890 1.00 21.88 85 GLU A C 1
ATOM 654 O O . GLU A 1 104 ? 38.828 23.855 6.942 1.00 22.31 85 GLU A O 1
ATOM 660 N N . THR A 1 105 ? 38.501 24.398 4.761 1.00 19.84 86 THR A N 1
ATOM 661 C CA . THR A 1 105 ? 39.565 25.392 4.673 1.00 18.45 86 THR A CA 1
ATOM 662 C C . THR A 1 105 ? 38.993 26.821 4.840 1.00 17.20 86 THR A C 1
ATOM 663 O O . THR A 1 105 ? 38.087 27.212 4.065 1.00 17.13 86 THR A O 1
ATOM 667 N N . TRP A 1 106 ? 39.471 27.559 5.825 1.00 16.03 87 TRP A N 1
ATOM 668 C CA . TRP A 1 106 ? 38.943 28.889 6.173 1.00 15.58 87 TRP A CA 1
ATOM 669 C C . TRP A 1 106 ? 39.931 29.979 5.901 1.00 17.59 87 TRP A C 1
ATOM 670 O O . TRP A 1 106 ? 41.147 29.828 6.173 1.00 20.25 87 TRP A O 1
ATOM 681 N N . THR A 1 107 ? 39.441 31.127 5.464 1.00 15.87 88 THR A N 1
ATOM 682 C CA . THR A 1 107 ? 40.186 32.325 5.186 1.00 17.63 88 THR A CA 1
ATOM 683 C C . THR A 1 107 ? 39.646 33.378 6.165 1.00 14.01 88 THR A C 1
ATOM 684 O O . THR A 1 107 ? 38.420 33.554 6.215 1.00 14.43 88 THR A O 1
ATOM 688 N N . THR A 1 108 ? 40.479 34.153 6.831 1.00 12.52 89 THR A N 1
ATOM 689 C CA . THR A 1 108 ? 40.075 35.241 7.663 1.00 12.89 89 THR A CA 1
ATOM 690 C C . THR A 1 108 ? 39.934 36.458 6.783 1.00 12.91 89 THR A C 1
ATOM 691 O O . THR A 1 108 ? 40.908 36.908 6.152 1.00 14.61 89 THR A O 1
ATOM 695 N N . VAL A 1 109 ? 38.743 37.027 6.723 1.00 9.98 90 VAL A N 1
ATOM 696 C CA . VAL A 1 109 ? 38.468 38.243 5.941 1.00 9.86 90 VAL A CA 1
ATOM 697 C C . VAL A 1 109 ? 38.411 39.482 6.776 1.00 10.70 90 VAL A C 1
ATOM 698 O O . VAL A 1 109 ? 38.594 40.587 6.254 1.00 12.63 90 VAL A O 1
ATOM 702 N N . LEU A 1 110 ? 38.104 39.381 8.076 1.00 10.34 91 LEU A N 1
ATOM 703 C CA . LEU A 1 110 ? 38.102 40.492 9.024 1.00 10.78 91 LEU A CA 1
ATOM 704 C C . LEU A 1 110 ? 38.753 39.954 10.280 1.00 12.51 91 LEU A C 1
ATOM 705 O O . LEU A 1 110 ? 38.287 38.926 10.794 1.00 12.14 91 LEU A O 1
ATOM 710 N N . GLU A 1 111 ? 39.725 40.660 10.824 1.00 12.43 92 GLU A N 1
ATOM 711 C CA . GLU A 1 111 ? 40.429 40.222 12.022 1.00 14.30 92 GLU A CA 1
ATOM 712 C C . GLU A 1 111 ? 40.388 41.292 13.077 1.00 12.91 92 GLU A C 1
ATOM 713 O O . GLU A 1 111 ? 40.396 42.455 12.768 1.00 13.08 92 GLU A O 1
ATOM 719 N N . ASN A 1 112 ? 40.322 40.867 14.321 1.00 13.54 93 ASN A N 1
ATOM 720 C CA . ASN A 1 112 ? 40.391 41.802 15.435 1.00 15.98 93 ASN A CA 1
ATOM 721 C C . ASN A 1 112 ? 39.415 42.959 15.265 1.00 14.34 93 ASN A C 1
ATOM 722 O O . ASN A 1 112 ? 39.728 44.147 15.441 1.00 16.27 93 ASN A O 1
ATOM 727 N N . GLN A 1 113 ? 38.166 42.594 14.952 1.00 12.23 94 GLN A N 1
ATOM 728 C CA . GLN A 1 113 ? 37.112 43.551 14.855 1.00 12.08 94 GLN A CA 1
ATOM 729 C C . GLN A 1 113 ? 36.567 43.889 16.216 1.00 12.40 94 GLN A C 1
ATOM 730 O O . GLN A 1 113 ? 36.628 43.066 17.135 1.00 12.97 94 GLN A O 1
ATOM 736 N N . LEU A 1 114 ? 36.017 45.079 16.388 1.00 11.84 95 LEU A N 1
ATOM 737 C CA . LEU A 1 114 ? 35.460 45.563 17.606 1.00 13.30 95 LEU A CA 1
ATOM 738 C C . LEU A 1 114 ? 34.150 46.238 17.304 1.00 12.13 95 LEU A C 1
ATOM 739 O O . LEU A 1 114 ? 34.137 47.203 16.513 1.00 13.31 95 LEU A O 1
ATOM 744 N N . SER A 1 115 ? 33.027 45.839 17.870 1.00 10.80 96 SER A N 1
ATOM 745 C CA . SER A 1 115 ? 31.805 46.520 17.651 1.00 10.76 96 SER A CA 1
ATOM 746 C C . SER A 1 115 ? 31.817 47.915 18.269 1.00 11.59 96 SER A C 1
ATOM 747 O O . SER A 1 115 ? 32.672 48.235 19.094 1.00 12.47 96 SER A O 1
ATOM 750 N N . SER A 1 116 ? 30.837 48.708 17.895 1.00 11.40 97 SER A N 1
ATOM 751 C CA . SER A 1 116 ? 30.871 50.150 18.269 1.00 12.23 97 SER A CA 1
ATOM 752 C C . SER A 1 116 ? 30.797 50.370 19.763 1.00 14.51 97 SER A C 1
ATOM 753 O O . SER A 1 116 ? 31.339 51.369 20.271 1.00 15.15 97 SER A O 1
ATOM 756 N N . GLY A 1 117 ? 30.047 49.547 20.458 1.00 13.49 98 GLY A N 1
ATOM 757 C CA . GLY A 1 117 ? 29.699 49.801 21.874 1.00 14.63 98 GLY A CA 1
ATOM 758 C C . GLY A 1 117 ? 28.711 50.906 22.002 1.00 16.14 98 GLY A C 1
ATOM 759 O O . GLY A 1 117 ? 28.394 51.321 23.154 1.00 17.86 98 GLY A O 1
ATOM 760 N N . LYS A 1 118 ? 28.113 51.319 20.897 1.00 14.04 99 LYS A N 1
ATOM 761 C CA . LYS A 1 118 ? 27.245 52.499 20.875 1.00 16.74 99 LYS A CA 1
ATOM 762 C C . LYS A 1 118 ? 25.893 52.293 20.291 1.00 17.12 99 LYS A C 1
ATOM 763 O O . LYS A 1 118 ? 25.164 53.246 20.045 1.00 21.89 99 LYS A O 1
ATOM 769 N N . ALA A 1 119 ? 25.503 51.042 20.008 1.00 15.04 100 ALA A N 1
ATOM 770 C CA . ALA A 1 119 ? 24.201 50.795 19.463 1.00 15.40 100 ALA A CA 1
ATOM 771 C C . ALA A 1 119 ? 23.801 49.317 19.518 1.00 13.71 100 ALA A C 1
ATOM 772 O O . ALA A 1 119 ? 24.685 48.434 19.584 1.00 14.14 100 ALA A O 1
ATOM 774 N N . ILE A 1 120 ? 22.507 49.114 19.624 1.00 13.07 101 ILE A N 1
ATOM 775 C CA . ILE A 1 120 ? 21.968 47.777 19.627 1.00 14.64 101 ILE A CA 1
ATOM 776 C C . ILE A 1 120 ? 21.578 47.293 18.243 1.00 14.62 101 ILE A C 1
ATOM 777 O O . ILE A 1 120 ? 21.348 46.112 18.063 1.00 14.44 101 ILE A O 1
ATOM 782 N N . GLY A 1 121 ? 21.561 48.162 17.233 1.00 11.64 102 GLY A N 1
ATOM 783 C CA . GLY A 1 121 ? 21.120 47.746 15.937 1.00 10.71 102 GLY A CA 1
ATOM 784 C C . GLY A 1 121 ? 22.288 47.207 15.062 1.00 9.29 102 GLY A C 1
ATOM 785 O O . GLY A 1 121 ? 23.378 47.013 15.536 1.00 10.44 102 GLY A O 1
ATOM 786 N N . LEU A 1 122 ? 21.972 47.026 13.815 1.00 10.00 103 LEU A N 1
ATOM 787 C CA . LEU A 1 122 ? 22.928 46.465 12.871 1.00 10.19 103 LEU A CA 1
ATOM 788 C C . LEU A 1 122 ? 24.123 47.389 12.645 1.00 10.26 103 LEU A C 1
ATOM 789 O O . LEU A 1 122 ? 23.956 48.605 12.380 1.00 11.59 103 LEU A O 1
ATOM 794 N N . GLU A 1 123 ? 25.307 46.811 12.627 1.00 9.40 104 GLU A N 1
ATOM 795 C CA . GLU A 1 123 ? 26.525 47.498 12.326 1.00 9.62 104 GLU A CA 1
ATOM 796 C C . GLU A 1 123 ? 27.210 46.733 11.225 1.00 9.36 104 GLU A C 1
ATOM 797 O O . GLU A 1 123 ? 27.231 45.473 11.282 1.00 9.40 104 GLU A O 1
ATOM 803 N N . ARG A 1 124 ? 27.809 47.408 10.259 1.00 8.46 105 ARG A N 1
ATOM 804 C CA . ARG A 1 124 ? 28.430 46.706 9.163 1.00 7.75 105 ARG A CA 1
ATOM 805 C C . ARG A 1 124 ? 29.983 46.698 9.267 1.00 8.21 105 ARG A C 1
ATOM 806 O O . ARG A 1 124 ? 30.579 47.631 9.689 1.00 10.81 105 ARG A O 1
ATOM 814 N N . PHE A 1 125 ? 30.546 45.593 8.868 1.00 8.60 106 PHE A N 1
ATOM 815 C CA . PHE A 1 125 ? 31.989 45.430 8.894 1.00 7.88 106 PHE A CA 1
ATOM 816 C C . PHE A 1 125 ? 32.377 44.929 7.515 1.00 7.99 106 PHE A C 1
ATOM 817 O O . PHE A 1 125 ? 32.007 43.844 7.077 1.00 8.53 106 PHE A O 1
ATOM 825 N N . GLN A 1 126 ? 32.993 45.810 6.704 1.00 8.54 107 GLN A N 1
ATOM 826 C CA . GLN A 1 126 ? 33.162 45.665 5.305 1.00 9.26 107 GLN A CA 1
ATOM 827 C C . GLN A 1 126 ? 34.661 45.584 4.910 1.00 9.06 107 GLN A C 1
ATOM 828 O O . GLN A 1 126 ? 35.493 46.100 5.652 1.00 10.89 107 GLN A O 1
ATOM 834 N N . PHE A 1 127 ? 34.903 44.897 3.853 1.00 9.16 108 PHE A N 1
ATOM 835 C CA . PHE A 1 127 ? 36.223 44.764 3.254 1.00 9.59 108 PHE A CA 1
ATOM 836 C C . PHE A 1 127 ? 36.062 44.817 1.737 1.00 10.67 108 PHE A C 1
ATOM 837 O O . PHE A 1 127 ? 34.952 44.901 1.174 1.00 10.19 108 PHE A O 1
ATOM 845 N N . GLU A 1 128 ? 37.204 44.837 1.017 1.00 10.32 109 GLU A N 1
ATOM 846 C CA . GLU A 1 128 ? 37.172 44.684 -0.410 1.00 11.20 109 GLU A CA 1
ATOM 847 C C . GLU A 1 128 ? 38.400 43.907 -0.835 1.00 10.64 109 GLU A C 1
ATOM 848 O O . GLU A 1 128 ? 39.405 43.860 -0.111 1.00 12.21 109 GLU A O 1
ATOM 854 N N . PRO A 1 129 ? 38.315 43.235 -1.942 1.00 10.35 110 PRO A N 1
ATOM 855 C CA . PRO A 1 129 ? 37.145 43.037 -2.787 1.00 11.20 110 PRO A CA 1
ATOM 856 C C . PRO A 1 129 ? 36.253 41.991 -2.162 1.00 11.51 110 PRO A C 1
ATOM 857 O O . PRO A 1 129 ? 36.609 41.352 -1.152 1.00 11.11 110 PRO A O 1
ATOM 861 N N . ALA A 1 130 ? 35.115 41.689 -2.794 1.00 11.29 111 ALA A N 1
ATOM 862 C CA . ALA A 1 130 ? 34.298 40.577 -2.381 1.00 10.84 111 ALA A CA 1
ATOM 863 C C . ALA A 1 130 ? 35.011 39.317 -2.610 1.00 10.92 111 ALA A C 1
ATOM 864 O O . ALA A 1 130 ? 35.841 39.214 -3.533 1.00 14.85 111 ALA A O 1
ATOM 866 N N . VAL A 1 131 ? 34.715 38.328 -1.773 1.00 10.09 112 VAL A N 1
ATOM 867 C CA . VAL A 1 131 ? 35.294 37.005 -1.905 1.00 12.39 112 VAL A CA 1
ATOM 868 C C . VAL A 1 131 ? 34.275 35.937 -1.987 1.00 12.06 112 VAL A C 1
ATOM 869 O O . VAL A 1 131 ? 33.139 36.120 -1.615 1.00 10.72 112 VAL A O 1
ATOM 873 N N A LYS A 1 132 ? 34.690 34.807 -2.519 0.50 11.55 113 LYS A N 1
ATOM 874 N N B LYS A 1 132 ? 34.673 34.796 -2.533 0.50 11.77 113 LYS A N 1
ATOM 875 C CA A LYS A 1 132 ? 33.882 33.638 -2.631 0.50 12.13 113 LYS A CA 1
ATOM 876 C CA B LYS A 1 132 ? 33.804 33.650 -2.656 0.50 12.48 113 LYS A CA 1
ATOM 877 C C A LYS A 1 132 ? 33.693 32.976 -1.271 0.50 11.91 113 LYS A C 1
ATOM 878 C C B LYS A 1 132 ? 33.686 32.929 -1.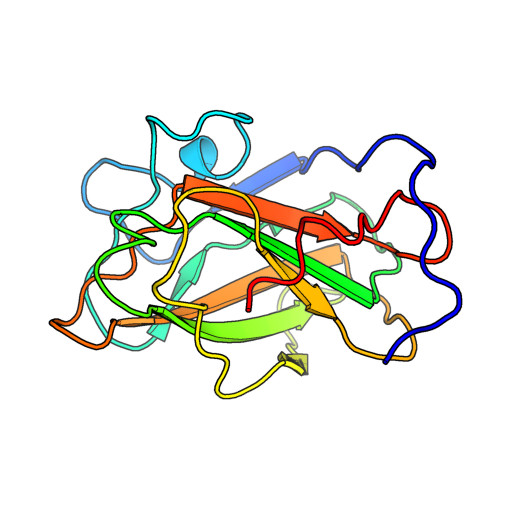306 0.50 12.17 113 LYS A C 1
ATOM 879 O O A LYS A 1 132 ? 34.641 32.874 -0.471 0.50 13.08 113 LYS A O 1
ATOM 880 O O B LYS A 1 132 ? 34.655 32.728 -0.553 0.50 13.63 113 LYS A O 1
ATOM 891 N N . ALA A 1 133 ? 32.468 32.540 -0.982 1.00 10.44 114 ALA A N 1
ATOM 892 C CA . ALA A 1 133 ? 32.181 31.852 0.284 1.00 11.81 114 ALA A CA 1
ATOM 893 C C . ALA A 1 133 ? 30.837 31.161 0.191 1.00 10.98 114 ALA A C 1
ATOM 894 O O . ALA A 1 133 ? 29.838 31.782 -0.275 1.00 10.96 114 ALA A O 1
ATOM 896 N N . ARG A 1 134 ? 30.794 29.912 0.568 1.00 11.01 115 ARG A N 1
ATOM 897 C CA . ARG A 1 134 ? 29.536 29.267 0.909 1.00 11.05 115 ARG A CA 1
ATOM 898 C C . ARG A 1 134 ? 29.194 29.430 2.405 1.00 10.09 115 ARG A C 1
ATOM 899 O O . ARG A 1 134 ? 28.078 29.538 2.756 1.00 9.91 115 ARG A O 1
ATOM 907 N N . TYR A 1 135 ? 30.241 29.408 3.231 1.00 9.48 116 TYR A N 1
ATOM 908 C CA . TYR A 1 135 ? 30.116 29.415 4.677 1.00 9.86 116 TYR A CA 1
ATOM 909 C C . TYR A 1 135 ? 30.793 30.655 5.219 1.00 8.94 116 TYR A C 1
ATOM 910 O O . TYR A 1 135 ? 31.857 30.989 4.785 1.00 9.73 116 TYR A O 1
ATOM 919 N N . VAL A 1 136 ? 30.111 31.311 6.130 1.00 8.28 117 VAL A N 1
ATOM 920 C CA . VAL A 1 136 ? 30.641 32.477 6.775 1.00 8.60 117 VAL A CA 1
ATOM 921 C C . VAL A 1 136 ? 30.539 32.278 8.281 1.00 8.78 117 VAL A C 1
ATOM 922 O O . VAL A 1 136 ? 29.513 31.936 8.787 1.00 9.86 117 VAL A O 1
ATOM 926 N N . ARG A 1 137 ? 31.637 32.550 8.968 1.00 8.83 118 ARG A N 1
ATOM 927 C CA . ARG A 1 137 ? 31.626 32.354 10.406 1.00 11.00 118 ARG A CA 1
ATOM 928 C C . ARG A 1 137 ? 32.204 33.497 11.229 1.00 9.83 118 ARG A C 1
ATOM 929 O O . ARG A 1 137 ? 33.141 34.098 10.875 1.00 9.96 118 ARG A O 1
ATOM 937 N N . TYR A 1 138 ? 31.508 33.728 12.320 1.00 8.98 119 TYR A N 1
ATOM 938 C CA . TYR A 1 138 ? 31.875 34.703 13.347 1.00 8.45 119 TYR A CA 1
ATOM 939 C C . TYR A 1 138 ? 32.658 33.930 14.395 1.00 9.54 119 TYR A C 1
ATOM 940 O O . TYR A 1 138 ? 32.139 33.026 14.951 1.00 8.93 119 TYR A O 1
ATOM 949 N N . VAL A 1 139 ? 33.914 34.333 14.599 1.00 8.72 120 VAL A N 1
ATOM 950 C CA . VAL A 1 139 ? 34.761 33.737 15.630 1.00 9.38 120 VAL A CA 1
ATOM 951 C C . VAL A 1 139 ? 34.850 34.753 16.770 1.00 9.39 120 VAL A C 1
ATOM 952 O O . VAL A 1 139 ? 35.410 35.813 16.574 1.00 9.65 120 VAL A O 1
ATOM 956 N N . GLY A 1 140 ? 34.241 34.453 17.908 1.00 10.02 121 GLY A N 1
ATOM 957 C CA . GLY A 1 140 ? 34.177 35.393 19.010 1.00 9.47 121 GLY A CA 1
ATOM 958 C C . GLY A 1 140 ? 35.388 35.416 19.871 1.00 10.18 121 GLY A C 1
ATOM 959 O O . GLY A 1 140 ? 36.030 34.361 20.102 1.00 11.49 121 GLY A O 1
ATOM 960 N N . HIS A 1 141 ? 35.673 36.565 20.439 1.00 11.16 122 HIS A N 1
ATOM 961 C CA . HIS A 1 141 ? 36.752 36.745 21.423 1.00 11.95 122 HIS A CA 1
ATOM 962 C C . HIS A 1 141 ? 36.166 37.484 22.597 1.00 11.94 122 HIS A C 1
ATOM 963 O O . HIS A 1 141 ? 36.864 38.340 23.196 1.00 14.76 122 HIS A O 1
ATOM 970 N N . GLY A 1 142 ? 34.916 37.192 22.981 1.00 11.90 123 GLY A N 1
ATOM 971 C CA . GLY A 1 142 ? 34.265 37.873 24.089 1.00 12.13 123 GLY A CA 1
ATOM 972 C C . GLY A 1 142 ? 34.014 39.323 23.825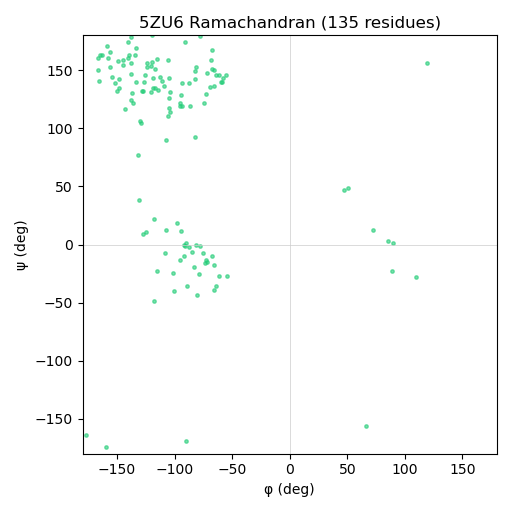 1.00 13.11 123 GLY A C 1
ATOM 973 O O . GLY A 1 142 ? 33.820 39.753 22.676 1.00 13.72 123 GLY A O 1
ATOM 974 N N . ASN A 1 143 ? 33.901 40.072 24.904 1.00 13.17 124 ASN A N 1
ATOM 975 C CA . ASN A 1 143 ? 33.599 41.483 24.841 1.00 14.05 124 ASN A CA 1
ATOM 976 C C . ASN A 1 143 ? 34.460 42.230 25.830 1.00 14.86 124 ASN A C 1
ATOM 977 O O . ASN A 1 143 ? 35.318 41.647 26.485 1.00 16.83 124 ASN A O 1
ATOM 982 N N . THR A 1 144 ? 34.298 43.534 25.848 1.00 16.17 125 THR A N 1
ATOM 983 C CA . THR A 1 144 ? 35.166 44.370 26.666 1.00 18.36 125 THR A CA 1
ATOM 984 C C . THR A 1 144 ? 34.892 44.235 28.151 1.00 19.47 125 THR A C 1
ATOM 985 O O . THR A 1 144 ? 35.726 44.737 28.917 1.00 22.46 125 THR A O 1
ATOM 989 N N . LYS A 1 145 ? 33.766 43.664 28.576 1.00 18.63 126 LYS A N 1
ATOM 990 C CA . LYS A 1 145 ? 33.415 43.471 29.994 1.00 21.00 126 LYS A CA 1
ATOM 991 C C . LYS A 1 145 ? 33.694 42.033 30.445 1.00 20.20 126 LYS A C 1
ATOM 992 O O . LYS A 1 145 ? 34.125 41.819 31.583 1.00 22.48 126 LYS A O 1
ATOM 998 N N . ASN A 1 146 ? 33.398 41.026 29.608 1.00 17.18 127 ASN A N 1
ATOM 999 C CA . ASN A 1 146 ? 33.545 39.625 30.008 1.00 16.60 127 ASN A CA 1
ATOM 1000 C C . A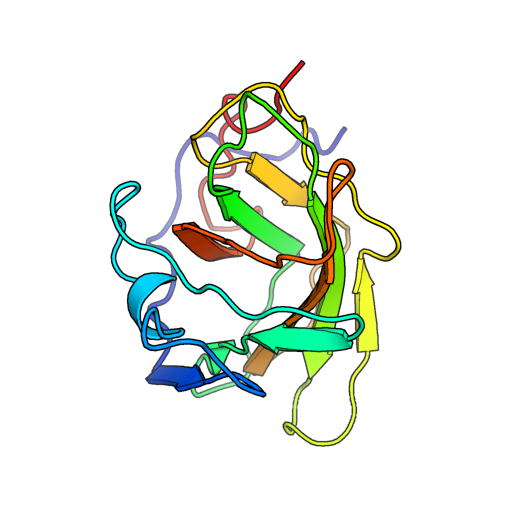SN A 1 146 ? 33.641 38.745 28.789 1.00 15.62 127 ASN A C 1
ATOM 1001 O O . ASN A 1 146 ? 33.698 39.248 27.664 1.00 15.91 127 ASN A O 1
ATOM 1006 N N . GLY A 1 147 ? 33.657 37.459 28.999 1.00 13.73 128 GLY A N 1
ATOM 1007 C CA . GLY A 1 147 ? 33.910 36.457 27.968 1.00 11.99 128 GLY A CA 1
ATOM 1008 C C . GLY A 1 147 ? 32.737 36.091 27.107 1.00 12.61 128 GLY A C 1
ATOM 1009 O O . GLY A 1 147 ? 32.883 35.202 26.268 1.00 12.51 128 GLY A O 1
ATOM 1010 N N . TRP A 1 148 ? 31.566 36.657 27.314 1.00 11.63 129 TRP A N 1
ATOM 1011 C CA . TRP A 1 148 ? 30.395 36.292 26.519 1.00 12.01 129 TRP A CA 1
ATOM 1012 C C . TRP A 1 148 ? 30.520 36.777 25.075 1.00 11.40 129 TRP A C 1
ATOM 1013 O O . TRP A 1 148 ? 30.894 37.936 24.766 1.00 12.56 129 TRP A O 1
ATOM 1024 N N . ASN A 1 149 ? 30.163 35.867 24.167 1.00 11.05 130 ASN A N 1
ATOM 1025 C CA . ASN A 1 149 ? 29.846 36.209 22.773 1.00 10.00 130 ASN A CA 1
ATOM 1026 C C . ASN A 1 149 ? 28.352 36.192 22.653 1.00 10.08 130 ASN A C 1
ATOM 1027 O O . ASN A 1 149 ? 27.755 35.133 22.736 1.00 11.89 130 ASN A O 1
ATOM 1032 N N A SER A 1 150 ? 27.678 37.356 22.499 0.50 9.73 131 SER A N 1
ATOM 1033 N N B SER A 1 150 ? 27.740 37.340 22.402 0.50 10.64 131 SER A N 1
ATOM 1034 C CA A SER A 1 150 ? 26.216 37.448 22.479 0.50 9.59 131 SER A CA 1
ATOM 1035 C CA B SER A 1 150 ? 26.340 37.455 22.480 0.50 10.71 131 SER A CA 1
ATOM 1036 C C A SER A 1 150 ? 25.750 38.391 21.379 0.50 8.89 131 SER A C 1
ATOM 1037 C C B SER A 1 150 ? 25.924 38.363 21.351 0.50 9.56 131 SER A C 1
ATOM 1038 O O A SER A 1 150 ? 25.830 39.623 21.469 0.50 9.18 131 SER A O 1
ATOM 1039 O O B SER A 1 150 ? 26.304 39.564 21.398 0.50 9.22 131 SER A O 1
ATOM 1044 N N . VAL A 1 151 ? 25.264 37.785 20.324 1.00 9.06 132 VAL A N 1
ATOM 1045 C CA . VAL A 1 151 ? 24.994 38.462 19.065 1.00 8.42 132 VAL A CA 1
ATOM 1046 C C . VAL A 1 151 ? 23.547 38.272 18.721 1.00 8.71 132 VAL A C 1
ATOM 1047 O O . VAL A 1 151 ? 23.057 37.110 18.748 1.00 9.01 132 VAL A O 1
ATOM 1051 N N . THR A 1 152 ? 22.853 39.362 18.364 1.00 8.52 133 THR A N 1
ATOM 1052 C CA . THR A 1 152 ? 21.465 39.296 18.087 1.00 8.62 133 THR A CA 1
ATOM 1053 C C . THR A 1 152 ? 21.037 39.135 16.627 1.00 8.54 133 THR A C 1
ATOM 1054 O O . THR A 1 152 ? 19.922 38.779 16.293 1.00 10.13 133 THR A O 1
ATOM 1058 N N . GLY A 1 153 ? 22.040 39.355 15.747 1.00 8.32 134 GLY A N 1
ATOM 1059 C CA . GLY A 1 153 ? 21.821 39.255 14.318 1.00 7.91 134 GLY A CA 1
ATOM 1060 C C . GLY A 1 153 ? 23.164 39.193 13.561 1.00 8.12 134 GLY A C 1
ATOM 1061 O O . GLY A 1 153 ? 24.131 39.811 14.005 1.00 8.16 134 GLY A O 1
ATOM 1062 N N . LEU A 1 154 ? 23.200 38.365 12.524 1.00 8.01 135 LEU A N 1
ATOM 1063 C CA . LEU A 1 154 ? 24.367 38.235 11.673 1.00 8.14 135 LEU A CA 1
ATOM 1064 C C . LEU A 1 154 ? 23.899 37.904 10.307 1.00 8.23 135 LEU A C 1
ATOM 1065 O O . LEU A 1 154 ? 23.133 36.997 10.109 1.00 8.66 135 LEU A O 1
ATOM 1070 N N . ALA A 1 155 ? 24.466 38.575 9.296 1.00 8.31 136 ALA A N 1
ATOM 1071 C CA . ALA A 1 155 ? 24.220 38.256 7.884 1.00 8.91 136 ALA A CA 1
ATOM 1072 C C . ALA A 1 155 ? 25.433 38.648 7.052 1.00 8.58 136 ALA A C 1
ATOM 1073 O O . ALA A 1 155 ? 25.986 39.711 7.252 1.00 9.45 136 ALA A O 1
ATOM 1075 N N . ALA A 1 156 ? 25.795 37.808 6.099 1.00 7.70 137 ALA A N 1
ATOM 1076 C CA . ALA A 1 156 ? 26.742 38.181 5.055 1.00 7.84 137 ALA A CA 1
ATOM 1077 C C . ALA A 1 156 ? 26.046 38.927 3.958 1.00 8.40 137 ALA A C 1
ATOM 1078 O O . ALA A 1 156 ? 24.920 38.632 3.550 1.00 10.13 137 ALA A O 1
ATOM 1080 N N . VAL A 1 157 ? 26.741 39.935 3.423 1.00 7.84 138 VAL A N 1
ATOM 1081 C CA . VAL A 1 157 ? 26.186 40.817 2.435 1.00 8.95 138 VAL A CA 1
ATOM 1082 C C . VAL A 1 157 ? 27.196 41.135 1.367 1.00 9.16 138 VAL A C 1
ATOM 1083 O O . VAL A 1 157 ? 28.405 40.946 1.545 1.00 8.36 138 VAL A O 1
ATOM 1087 N N . ASN A 1 158 ? 26.696 41.655 0.235 1.00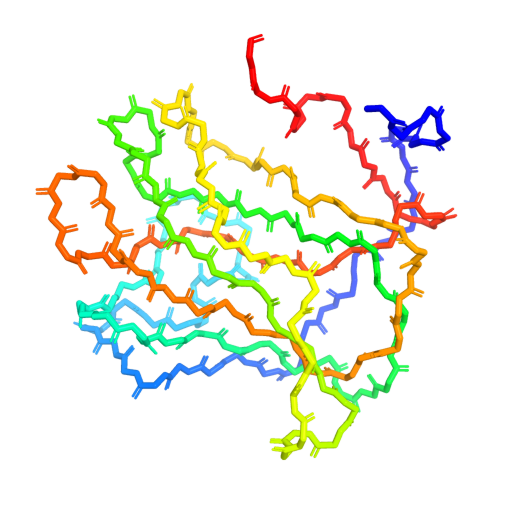 7.78 139 ASN A N 1
ATOM 1088 C CA . ASN A 1 158 ? 27.547 42.070 -0.894 1.00 8.87 139 ASN A CA 1
ATOM 1089 C C . ASN A 1 158 ? 27.123 43.469 -1.243 1.00 8.04 139 ASN A C 1
ATOM 1090 O O . ASN A 1 158 ? 26.066 43.627 -1.886 1.00 7.91 139 ASN A O 1
ATOM 1095 N N . CYS A 1 159 ? 27.915 44.451 -0.875 1.00 8.39 140 CYS A N 1
ATOM 1096 C CA . CYS A 1 159 ? 27.575 45.835 -1.120 1.00 8.16 140 CYS A CA 1
ATOM 1097 C C . CYS A 1 159 ? 27.487 46.231 -2.593 1.00 9.27 140 CYS A C 1
ATOM 1098 O O . CYS A 1 159 ? 27.051 47.316 -2.897 1.00 11.65 140 CYS A O 1
ATOM 1101 N N A SER A 1 160 ? 27.918 45.374 -3.498 0.50 9.30 141 SER A N 1
ATOM 1102 N N B SER A 1 160 ? 27.908 45.366 -3.506 0.50 9.61 141 SER A N 1
ATOM 1103 C CA A SER A 1 160 ? 27.775 45.697 -4.926 0.50 10.24 141 SER A CA 1
ATOM 1104 C CA B SER A 1 160 ? 27.766 45.624 -4.973 0.50 10.73 141 SER A CA 1
ATOM 1105 C C A SER A 1 160 ? 26.331 45.521 -5.332 0.50 10.91 141 SER A C 1
ATOM 1106 C C B SER A 1 160 ? 26.374 45.326 -5.470 0.50 11.19 141 SER A C 1
ATOM 1107 O O A SER A 1 160 ? 25.857 46.285 -6.214 0.50 12.08 141 SER A O 1
ATOM 1108 O O B SER A 1 160 ? 25.977 45.734 -6.593 0.50 11.55 141 SER A O 1
ATOM 1113 N N . ILE A 1 161 ? 25.605 44.586 -4.675 1.00 9.78 142 ILE A N 1
ATOM 1114 C CA . ILE A 1 161 ? 24.218 44.243 -5.090 1.00 10.95 142 ILE A CA 1
ATOM 1115 C C . ILE A 1 161 ? 23.204 44.449 -3.987 1.00 10.07 142 ILE A C 1
ATOM 1116 O O . ILE A 1 161 ? 21.990 44.541 -4.316 1.00 11.10 142 ILE A O 1
ATOM 1121 N N . ASN A 1 162 ? 23.606 44.475 -2.717 1.00 8.34 143 ASN A N 1
ATOM 1122 C CA . ASN A 1 162 ? 22.695 44.668 -1.588 1.00 8.04 143 ASN A CA 1
ATOM 1123 C C . ASN A 1 162 ? 22.850 46.053 -1.033 1.00 7.50 143 ASN A C 1
ATOM 1124 O O . ASN A 1 162 ? 23.887 46.688 -1.218 1.00 9.22 143 ASN A O 1
ATOM 1129 N N . ALA A 1 163 ? 21.836 46.522 -0.324 1.00 7.81 144 ALA A N 1
ATOM 1130 C CA . ALA A 1 163 ? 21.966 47.759 0.419 1.00 7.86 144 ALA A CA 1
ATOM 1131 C C . ALA A 1 163 ? 23.091 47.627 1.450 1.00 7.60 144 ALA A C 1
ATOM 1132 O O . ALA A 1 163 ? 23.175 46.608 2.127 1.00 9.01 144 ALA A O 1
ATOM 1134 N N . CYS A 1 164 ? 23.855 48.694 1.573 1.00 7.60 145 CYS A N 1
ATOM 1135 C CA . CYS A 1 164 ? 24.834 48.845 2.644 1.00 8.51 145 CYS A CA 1
ATOM 1136 C C . CYS A 1 164 ? 24.620 50.233 3.246 1.00 8.54 145 CYS A C 1
ATOM 1137 O O . CYS A 1 164 ? 25.340 51.180 2.892 1.00 9.40 145 CYS A O 1
ATOM 1140 N N . PRO A 1 165 ? 23.568 50.342 4.068 1.00 9.10 146 PRO A N 1
ATOM 1141 C CA . PRO A 1 165 ? 23.142 51.702 4.488 1.00 9.58 146 PRO A CA 1
ATOM 1142 C C . PRO A 1 165 ? 24.197 52.438 5.320 1.00 9.00 146 PRO A C 1
ATOM 1143 O O . PRO A 1 165 ? 24.924 51.851 6.140 1.00 9.59 146 PRO A O 1
ATOM 1147 N N . ALA A 1 166 ? 24.231 53.760 5.128 1.00 9.50 147 ALA A N 1
ATOM 1148 C CA . ALA A 1 166 ? 25.121 54.593 5.918 1.00 9.67 147 ALA A CA 1
ATOM 1149 C C . ALA A 1 166 ? 24.820 54.533 7.410 1.00 9.37 147 ALA A C 1
ATOM 1150 O O . ALA A 1 166 ? 25.715 54.677 8.249 1.00 10.78 147 ALA A O 1
ATOM 1152 N N . SER A 1 167 ? 23.564 54.251 7.755 1.00 9.84 148 SER A N 1
ATOM 1153 C CA . SER A 1 167 ? 23.200 54.161 9.140 1.00 10.76 148 SER A CA 1
ATOM 1154 C C . SER A 1 167 ? 23.799 52.977 9.915 1.00 11.67 148 SER A C 1
ATOM 1155 O O . SER A 1 167 ? 23.697 52.908 11.135 1.00 13.31 148 SER A O 1
ATOM 1158 N N . GLN A 1 168 ? 24.422 52.037 9.187 1.00 11.04 149 GLN A N 1
ATOM 1159 C CA . GLN A 1 168 ? 25.084 50.913 9.846 1.00 11.00 149 GLN A CA 1
ATOM 1160 C C . GLN A 1 168 ? 26.562 51.204 10.045 1.00 10.64 149 GLN A C 1
ATOM 1161 O O . GLN A 1 168 ? 27.286 50.307 10.527 1.00 11.37 149 GLN A O 1
ATOM 1167 N N . ILE A 1 169 ? 26.987 52.451 9.831 1.00 11.51 150 ILE A N 1
ATOM 1168 C CA . ILE A 1 169 ? 28.305 52.922 10.283 1.00 13.33 150 ILE A CA 1
ATOM 1169 C C . ILE A 1 169 ? 28.059 53.766 11.482 1.00 15.88 150 ILE A C 1
ATOM 1170 O O . ILE A 1 169 ? 27.450 54.823 11.344 1.00 15.75 150 ILE A O 1
ATOM 1175 N N . ILE A 1 170 ? 28.540 53.308 12.642 1.00 17.08 151 ILE A N 1
ATOM 1176 C CA . ILE A 1 170 ? 28.140 53.812 13.948 1.00 19.45 151 ILE A CA 1
ATOM 1177 C C . ILE A 1 170 ? 29.308 54.689 14.447 1.00 27.92 151 ILE A C 1
ATOM 1178 O O . ILE A 1 170 ? 30.440 54.223 14.497 1.00 30.71 151 ILE A O 1
ATOM 1183 N N . THR A 1 171 ? 29.024 55.936 14.822 1.00 33.39 152 THR A N 1
ATOM 1184 C CA . THR A 1 171 ? 30.071 56.890 15.259 1.00 40.30 152 THR A CA 1
ATOM 1185 C C . THR A 1 171 ? 29.484 58.295 15.369 1.00 39.89 152 THR A C 1
ATOM 1186 O O . THR A 1 171 ? 28.873 58.819 14.419 1.00 39.38 152 THR A O 1
#

Secondary structure (DSSP, 8-state):
--TT--S--SPPPPPSEEEES--SSS-GGGGSSS-TT--EEEESTT-EEEEEEEEEEEEEEEEEEETTTTT--EEEEEEEESSSSS-EEEEEEEE--SS-SS-EEEEEEEEEEEEEEEEEEEEESSSSEEEEEEEEEE-TTTS---GGGS--

B-factor: mean 15.85, std 7.45, range [7.45, 48.46]

Radius of gyration: 14.03 Å; Cα contacts (8 Å, |Δi|>4): 433; chains: 1; bounding box: 26×34×35 Å

Solvent-accessible surface area: 7516 Å² total; per-residue (Å²): 173,59,123,128,40,129,109,106,50,116,90,66,82,116,19,100,73,16,50,24,51,50,87,79,57,29,2,13,89,84,4,49,57,170,53,82,122,25,94,1,3,2,57,27,114,29,39,70,0,33,0,17,13,28,56,72,50,87,7,15,1,2,18,0,1,5,11,116,1,89,101,21,54,3,68,1,20,1,30,7,4,82,82,25,142,98,52,77,61,28,17,111,122,38,89,2,22,14,150,31,89,26,66,21,21,14,27,27,136,102,32,44,117,0,71,30,2,42,1,20,0,62,4,9,71,139,68,40,91,0,8,1,10,10,6,18,2,0,10,7,82,87,10,26,1,27,63,91,17,108,41,132